Protein AF-A0A954XUI4-F1 (afdb_monomer_lite)

Sequence (67 aa):
MLSRRILQVASWLSLAALIGPPTAFLAGRMELDAMKIWMLVATVTWFIVTPLWMGREKPHDAASEAA

Structure (mmCIF, N/CA/C/O backbone):
data_AF-A0A954XUI4-F1
#
_entry.id   AF-A0A954XUI4-F1
#
loop_
_atom_site.group_PDB
_atom_site.id
_atom_site.type_symbol
_atom_site.label_atom_id
_atom_site.label_alt_id
_atom_site.label_comp_id
_atom_site.label_asym_id
_atom_site.label_entity_id
_atom_site.label_seq_id
_atom_site.pdbx_PDB_ins_code
_atom_site.Cartn_x
_atom_site.Cartn_y
_atom_site.Cartn_z
_atom_site.occupancy
_atom_site.B_iso_or_equiv
_atom_site.auth_seq_id
_atom_site.auth_comp_id
_atom_site.auth_asym_id
_atom_site.auth_atom_id
_atom_site.pdbx_PDB_model_num
ATOM 1 N N . MET A 1 1 ? 3.892 -9.641 -25.471 1.00 48.50 1 MET A N 1
ATOM 2 C CA . MET A 1 1 ? 2.893 -10.123 -24.483 1.00 48.50 1 MET A CA 1
ATOM 3 C C . MET A 1 1 ? 3.280 -9.894 -23.012 1.00 48.50 1 MET A C 1
ATOM 5 O O . MET A 1 1 ? 2.377 -9.703 -22.208 1.00 48.50 1 MET A O 1
ATOM 9 N N . LEU A 1 2 ? 4.573 -9.844 -22.645 1.00 53.34 2 LEU A N 1
ATOM 10 C CA . LEU A 1 2 ? 5.037 -9.682 -21.250 1.00 53.34 2 LEU A CA 1
ATOM 11 C C . LEU A 1 2 ? 4.543 -8.392 -20.547 1.00 53.34 2 LEU A C 1
ATOM 13 O O . LEU A 1 2 ? 4.181 -8.427 -19.378 1.00 53.34 2 LEU A O 1
ATOM 17 N N . SER A 1 3 ? 4.439 -7.275 -21.278 1.00 61.06 3 SER A N 1
ATOM 18 C CA . SER A 1 3 ? 4.025 -5.964 -20.736 1.00 61.06 3 SER A CA 1
ATOM 19 C C . SER A 1 3 ? 2.594 -5.951 -20.193 1.00 61.06 3 SER A C 1
ATOM 21 O O . SER A 1 3 ? 2.343 -5.394 -19.133 1.00 61.06 3 SER A O 1
ATOM 23 N N . ARG A 1 4 ? 1.662 -6.628 -20.877 1.00 67.44 4 ARG A N 1
ATOM 24 C CA . ARG A 1 4 ? 0.267 -6.736 -20.426 1.00 67.44 4 ARG A CA 1
ATOM 25 C C . ARG A 1 4 ? 0.154 -7.491 -19.104 1.00 67.44 4 ARG A C 1
ATOM 27 O O . ARG A 1 4 ? -0.622 -7.080 -18.254 1.00 67.44 4 ARG A O 1
ATOM 34 N N . ARG A 1 5 ? 0.942 -8.560 -18.921 1.00 75.56 5 ARG A N 1
ATOM 35 C CA . ARG A 1 5 ? 0.914 -9.358 -17.685 1.00 75.56 5 ARG A CA 1
ATOM 36 C C . ARG A 1 5 ? 1.432 -8.574 -16.483 1.00 75.56 5 ARG A C 1
ATOM 38 O O . ARG A 1 5 ? 0.826 -8.660 -15.427 1.00 75.56 5 ARG A O 1
ATOM 45 N N . ILE A 1 6 ? 2.497 -7.788 -16.652 1.00 74.25 6 ILE A N 1
ATOM 46 C CA . ILE A 1 6 ? 3.040 -6.941 -15.577 1.00 74.25 6 ILE A CA 1
ATOM 47 C C . ILE A 1 6 ? 1.999 -5.905 -15.138 1.00 74.25 6 ILE A C 1
ATOM 49 O O . ILE A 1 6 ? 1.735 -5.780 -13.946 1.00 74.25 6 ILE A O 1
ATOM 53 N N . LEU A 1 7 ? 1.342 -5.234 -16.092 1.00 73.69 7 LEU A N 1
ATOM 54 C CA . LEU A 1 7 ? 0.261 -4.289 -15.789 1.00 73.69 7 LEU A CA 1
ATOM 55 C C . LEU A 1 7 ? -0.937 -4.973 -15.111 1.00 73.69 7 LEU A C 1
ATOM 57 O O . LEU A 1 7 ? -1.500 -4.424 -14.169 1.00 73.69 7 LEU A O 1
ATOM 61 N N . GLN A 1 8 ? -1.313 -6.178 -15.548 1.00 76.25 8 GLN A N 1
ATOM 62 C CA . GLN A 1 8 ? -2.392 -6.947 -14.922 1.00 76.25 8 GLN A CA 1
ATOM 63 C C . GLN A 1 8 ? -2.064 -7.317 -13.475 1.00 76.25 8 GLN A C 1
ATOM 65 O O . GLN A 1 8 ? -2.884 -7.090 -12.592 1.00 76.25 8 GLN A O 1
ATOM 70 N N . VAL A 1 9 ? -0.864 -7.844 -13.221 1.00 81.69 9 VAL A N 1
ATOM 71 C CA . VAL A 1 9 ? -0.422 -8.208 -11.868 1.00 81.69 9 VAL A CA 1
ATOM 72 C C . VAL A 1 9 ? -0.363 -6.970 -10.971 1.00 81.69 9 VAL A C 1
ATOM 74 O O . VAL A 1 9 ? -0.869 -7.013 -9.855 1.00 81.69 9 VAL A O 1
ATOM 77 N N . ALA A 1 10 ? 0.161 -5.848 -11.471 1.00 78.94 10 ALA A N 1
ATOM 78 C CA . ALA A 1 10 ? 0.184 -4.585 -10.736 1.00 78.94 10 ALA A CA 1
ATOM 79 C C . ALA A 1 10 ? -1.226 -4.087 -10.374 1.00 78.94 10 ALA A C 1
ATOM 81 O O . ALA A 1 10 ? -1.456 -3.667 -9.242 1.00 78.94 10 ALA A O 1
ATOM 82 N N . SER A 1 11 ? -2.178 -4.187 -11.308 1.00 77.94 11 SER A N 1
ATOM 83 C CA . SER A 1 11 ? -3.576 -3.786 -11.108 1.00 77.94 11 SER A CA 1
ATOM 84 C C . SER A 1 11 ? -4.292 -4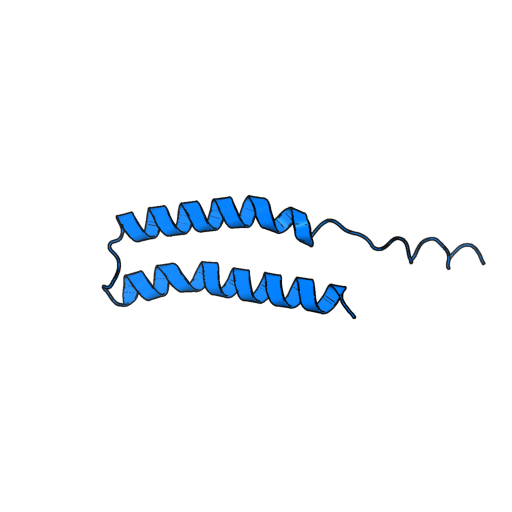.664 -10.070 1.00 77.94 11 SER A C 1
ATOM 86 O O . SER A 1 11 ? -4.997 -4.162 -9.196 1.00 77.94 11 SER A O 1
ATOM 88 N N . TRP A 1 12 ? -4.048 -5.978 -10.095 1.00 81.75 12 TRP A N 1
ATOM 89 C CA . TRP A 1 12 ? -4.571 -6.902 -9.084 1.00 81.75 12 TRP A CA 1
ATOM 90 C C . TRP A 1 12 ? -3.963 -6.659 -7.698 1.00 81.75 12 TRP A C 1
ATOM 92 O O . TRP A 1 12 ? -4.680 -6.699 -6.698 1.00 81.75 12 TRP A O 1
ATOM 102 N N . LEU A 1 13 ? -2.665 -6.349 -7.627 1.00 82.50 13 LEU A N 1
ATOM 103 C CA . LEU A 1 13 ? -2.000 -5.984 -6.374 1.00 82.50 13 LEU A CA 1
ATOM 104 C C . LEU A 1 13 ? -2.543 -4.671 -5.791 1.00 82.50 13 LEU A C 1
ATOM 106 O O . LEU A 1 13 ? -2.702 -4.582 -4.576 1.00 82.50 13 LEU A O 1
ATOM 110 N N . SER A 1 14 ? -2.892 -3.683 -6.626 1.00 78.31 14 SER A N 1
ATOM 111 C CA . 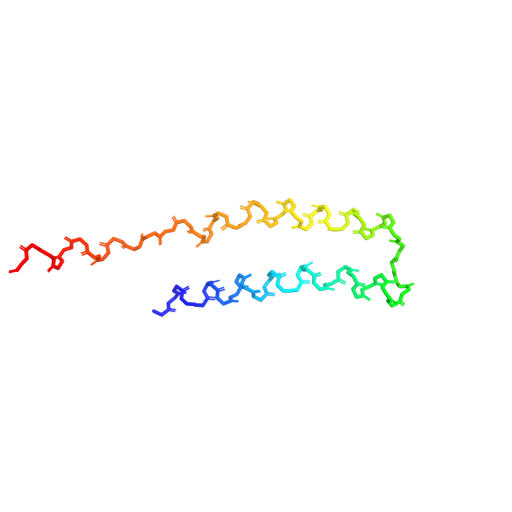SER A 1 14 ? -3.535 -2.435 -6.159 1.00 78.31 14 SER A CA 1
ATOM 112 C C . SER A 1 14 ? -4.882 -2.714 -5.541 1.00 78.31 14 SER A C 1
ATOM 114 O O . SER A 1 14 ? -5.198 -2.214 -4.466 1.00 78.31 14 SER A O 1
ATOM 116 N N . LEU A 1 15 ? -5.674 -3.521 -6.240 1.00 83.94 15 LEU A N 1
ATOM 117 C CA . LEU A 1 15 ? -7.017 -3.859 -5.818 1.00 83.94 15 LEU A CA 1
ATOM 118 C C . LEU A 1 15 ? -6.988 -4.592 -4.471 1.00 83.94 15 LEU A C 1
ATOM 120 O O . LEU A 1 15 ? -7.725 -4.233 -3.559 1.00 83.94 15 LEU A O 1
ATOM 124 N N . ALA A 1 16 ? -6.079 -5.557 -4.310 1.00 83.31 16 ALA A N 1
ATOM 125 C CA . ALA A 1 16 ? -5.893 -6.267 -3.049 1.00 83.31 16 ALA A CA 1
ATOM 126 C C . ALA A 1 16 ? -5.413 -5.340 -1.918 1.00 83.31 16 ALA A C 1
ATOM 128 O O . ALA A 1 16 ? -5.928 -5.422 -0.803 1.00 83.31 16 ALA A O 1
ATOM 129 N N . ALA A 1 17 ? -4.470 -4.437 -2.202 1.00 78.06 17 ALA A N 1
ATOM 130 C CA . ALA A 1 17 ? -3.942 -3.493 -1.219 1.00 78.06 17 ALA A CA 1
ATOM 131 C C . ALA A 1 17 ? -4.988 -2.464 -0.752 1.00 78.06 17 ALA A C 1
ATOM 133 O O . ALA A 1 17 ? -5.009 -2.122 0.428 1.00 78.06 17 ALA A O 1
ATOM 134 N N . LEU A 1 18 ? -5.875 -2.000 -1.642 1.00 79.94 18 LEU A N 1
ATOM 135 C CA . LEU A 1 18 ? -6.961 -1.081 -1.282 1.00 79.94 18 LEU A CA 1
ATOM 136 C C . LEU A 1 18 ? -8.122 -1.774 -0.564 1.00 79.94 18 LEU A C 1
ATOM 138 O O . LEU A 1 18 ? -8.740 -1.168 0.305 1.00 79.94 18 LEU A O 1
ATOM 142 N N . ILE A 1 19 ? -8.440 -3.020 -0.923 1.00 85.12 19 ILE A N 1
ATOM 143 C CA . ILE A 1 19 ? -9.608 -3.722 -0.376 1.00 85.12 19 ILE A CA 1
ATOM 144 C C . ILE A 1 19 ? -9.272 -4.446 0.934 1.00 85.12 19 ILE A C 1
ATOM 146 O O . ILE A 1 19 ? -10.107 -4.493 1.835 1.00 85.12 19 ILE A O 1
ATOM 150 N N . GLY A 1 20 ? -8.061 -4.982 1.095 1.00 82.94 20 GLY A N 1
ATOM 151 C CA . GLY A 1 20 ? -7.682 -5.801 2.253 1.00 82.94 20 GLY A CA 1
ATOM 152 C C . GLY A 1 20 ? -7.926 -5.134 3.620 1.00 82.94 20 GLY A C 1
ATOM 153 O O . GLY A 1 20 ? -8.696 -5.680 4.416 1.00 82.94 20 GLY A O 1
ATOM 154 N N . PRO A 1 21 ? -7.326 -3.960 3.905 1.00 77.44 21 PRO A N 1
ATOM 155 C CA . PRO A 1 21 ? -7.427 -3.316 5.217 1.00 77.44 21 PRO A CA 1
ATOM 156 C C . PRO A 1 21 ? -8.857 -2.883 5.597 1.00 77.44 21 PRO A C 1
ATOM 158 O O . PRO A 1 21 ? -9.286 -3.220 6.703 1.00 77.44 21 PRO A O 1
ATOM 161 N N . PRO A 1 22 ? -9.646 -2.231 4.712 1.00 78.88 22 PRO A N 1
ATOM 162 C CA . PRO A 1 22 ? -11.035 -1.884 5.015 1.00 78.88 22 PRO A CA 1
ATOM 163 C C . PRO A 1 22 ? -11.908 -3.110 5.285 1.00 78.88 22 PRO A C 1
ATOM 165 O O . PRO A 1 22 ? -12.722 -3.094 6.203 1.00 78.88 22 PRO A O 1
ATOM 168 N N . THR A 1 23 ? -11.717 -4.198 4.531 1.00 83.50 23 THR A N 1
ATOM 169 C CA . THR A 1 23 ? -12.510 -5.425 4.715 1.00 83.50 23 THR A CA 1
ATOM 170 C C . THR A 1 23 ? -12.175 -6.110 6.042 1.00 83.50 23 THR A C 1
ATOM 172 O O . THR A 1 23 ? -13.067 -6.602 6.730 1.00 83.50 23 THR A O 1
ATOM 175 N N . ALA A 1 24 ? -10.898 -6.108 6.439 1.00 81.81 24 ALA A N 1
ATOM 176 C CA . ALA A 1 24 ? -10.457 -6.636 7.729 1.00 81.81 24 ALA A CA 1
ATOM 177 C C . ALA A 1 24 ? -10.974 -5.801 8.915 1.00 81.81 24 ALA A C 1
ATOM 179 O O . ALA A 1 24 ? -11.375 -6.371 9.933 1.00 81.81 24 ALA A O 1
ATOM 180 N N . PHE A 1 25 ? -11.013 -4.473 8.766 1.00 84.06 25 PHE A N 1
ATOM 181 C CA . PHE A 1 25 ? -11.596 -3.556 9.746 1.00 84.06 25 PHE A CA 1
ATOM 182 C C . PHE A 1 25 ? -13.112 -3.755 9.886 1.00 84.06 25 PHE A C 1
ATOM 184 O O . PHE A 1 25 ? -13.602 -3.956 10.995 1.00 84.06 25 PHE A O 1
ATOM 191 N N . LEU A 1 26 ? -13.857 -3.804 8.772 1.00 83.06 26 LEU A N 1
ATOM 192 C CA . LEU A 1 26 ? -15.309 -4.046 8.787 1.00 83.06 26 LEU A CA 1
ATOM 193 C C . LEU A 1 26 ? -15.687 -5.414 9.372 1.00 83.06 26 LEU A C 1
ATOM 195 O O . LEU A 1 26 ? -16.741 -5.546 9.986 1.00 83.06 26 LEU A O 1
ATOM 199 N N . ALA A 1 27 ? -14.833 -6.427 9.218 1.00 87.62 27 ALA A N 1
ATOM 200 C CA . ALA A 1 27 ? -15.036 -7.742 9.823 1.00 87.62 27 ALA A CA 1
ATOM 201 C C . ALA A 1 27 ? -14.789 -7.769 11.348 1.00 87.62 27 ALA A C 1
ATOM 203 O O . ALA A 1 27 ? -14.853 -8.842 11.948 1.00 87.62 27 ALA A O 1
ATOM 204 N N . GLY A 1 28 ? -14.443 -6.633 11.967 1.00 82.25 28 GLY A N 1
ATOM 205 C CA . GLY A 1 28 ? -14.093 -6.540 13.387 1.00 82.25 28 GLY A CA 1
ATOM 206 C C . GLY A 1 28 ? -12.787 -7.256 13.746 1.00 82.25 28 GLY A C 1
ATOM 207 O O . GLY A 1 28 ? -12.523 -7.504 14.918 1.00 82.25 28 GLY A O 1
ATOM 208 N N . ARG A 1 29 ? -11.970 -7.624 12.747 1.00 80.56 29 ARG A N 1
ATOM 209 C CA . ARG A 1 29 ? -10.708 -8.363 12.939 1.00 80.56 29 ARG A CA 1
ATOM 210 C C . ARG A 1 29 ? -9.486 -7.458 13.056 1.00 80.56 29 ARG A C 1
ATOM 212 O O . ARG A 1 29 ? -8.373 -7.954 13.208 1.00 80.56 29 ARG A O 1
ATOM 219 N N . MET A 1 30 ? -9.675 -6.149 12.938 1.00 80.19 30 MET A N 1
ATOM 220 C CA . MET A 1 30 ? -8.606 -5.164 12.985 1.00 80.19 30 MET A CA 1
ATOM 221 C C . MET A 1 30 ? -9.129 -3.894 13.647 1.00 80.19 30 MET A C 1
ATOM 223 O O . MET A 1 30 ? -10.192 -3.401 13.278 1.00 80.19 30 MET A O 1
ATOM 227 N N . GLU A 1 31 ? -8.386 -3.363 14.615 1.00 85.44 31 GLU A N 1
ATOM 228 C CA . GLU A 1 31 ? -8.700 -2.060 15.200 1.00 85.44 31 GLU A CA 1
ATOM 229 C C . GLU A 1 31 ? -8.359 -0.917 14.240 1.00 85.44 31 GLU A C 1
ATOM 231 O O . GLU A 1 31 ? -7.518 -1.051 13.345 1.00 85.44 31 GLU A O 1
ATOM 236 N N . LEU A 1 32 ? -9.001 0.235 14.447 1.00 83.50 32 LEU A N 1
ATOM 237 C CA . LEU A 1 32 ? -8.855 1.409 13.586 1.00 83.50 32 LEU A CA 1
ATOM 238 C C . LEU A 1 32 ? -7.390 1.860 13.473 1.00 83.50 32 LEU A C 1
ATOM 240 O O . LEU A 1 32 ? -6.932 2.209 12.386 1.00 83.50 32 LEU A O 1
ATOM 244 N N . ASP A 1 33 ? -6.643 1.832 14.577 1.00 86.88 33 ASP A N 1
ATOM 245 C CA . ASP A 1 33 ? -5.244 2.267 14.584 1.00 86.88 33 ASP A CA 1
ATOM 246 C C . ASP A 1 33 ? -4.323 1.281 13.859 1.00 86.88 33 ASP A C 1
ATOM 248 O O . ASP A 1 33 ? -3.460 1.703 13.087 1.00 86.88 33 ASP A O 1
ATOM 252 N N . ALA A 1 34 ? -4.572 -0.025 13.986 1.00 85.06 34 ALA A N 1
ATOM 253 C CA . ALA A 1 34 ? -3.876 -1.034 13.193 1.00 85.06 34 ALA A CA 1
ATOM 254 C C . ALA A 1 34 ? -4.184 -0.880 11.692 1.00 85.06 34 ALA A C 1
ATOM 256 O O . ALA A 1 34 ? -3.267 -0.936 10.873 1.00 85.06 34 ALA A O 1
ATOM 257 N N . MET A 1 35 ? -5.445 -0.613 11.322 1.00 86.50 35 MET A N 1
ATOM 258 C CA . MET A 1 35 ? -5.839 -0.359 9.931 1.00 86.50 35 MET A CA 1
ATOM 259 C C . MET A 1 35 ? -5.101 0.850 9.350 1.00 86.50 35 MET A C 1
ATOM 261 O O . MET A 1 35 ? -4.573 0.760 8.243 1.00 86.50 35 MET A O 1
ATOM 265 N N . LYS A 1 36 ? -5.022 1.966 10.087 1.00 85.81 36 LYS A N 1
ATOM 266 C CA . LYS A 1 36 ? -4.298 3.170 9.645 1.00 85.81 36 LYS A CA 1
ATOM 267 C C . LYS A 1 36 ? -2.826 2.873 9.368 1.00 85.81 36 LYS A C 1
ATOM 269 O O . LYS A 1 36 ? -2.319 3.284 8.327 1.00 85.81 36 LYS A O 1
ATOM 274 N N . ILE A 1 37 ? -2.154 2.143 10.263 1.00 89.00 37 ILE A N 1
ATOM 275 C CA . ILE A 1 37 ? -0.748 1.757 10.078 1.00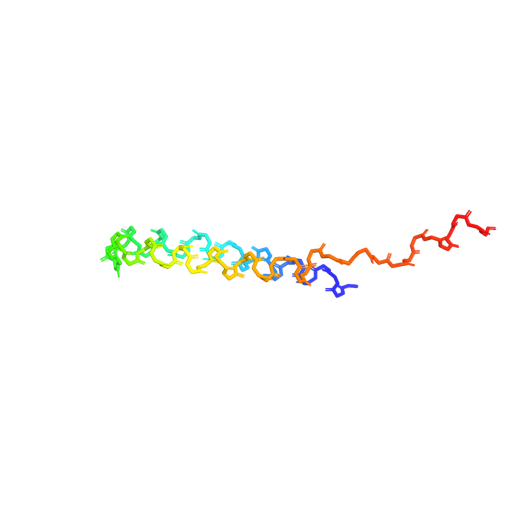 89.00 37 ILE A CA 1
ATOM 276 C C . ILE A 1 37 ? -0.604 0.868 8.841 1.00 89.00 37 ILE A C 1
ATOM 278 O O . ILE A 1 37 ? 0.250 1.129 7.996 1.00 89.00 37 ILE A O 1
ATOM 282 N N . TRP A 1 38 ? -1.468 -0.137 8.686 1.00 85.50 38 TRP A N 1
ATOM 283 C CA . TRP A 1 38 ? -1.447 -1.021 7.520 1.00 85.50 38 TRP A CA 1
A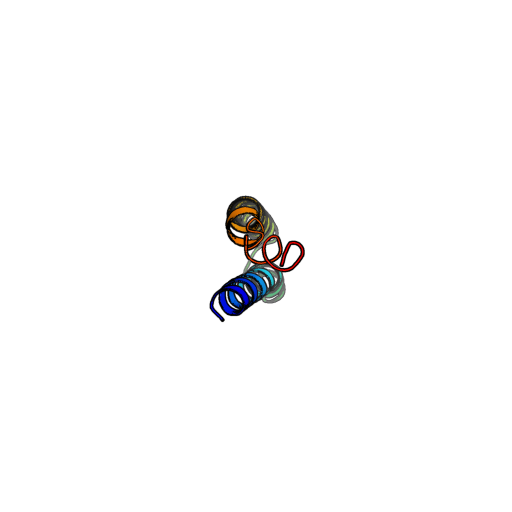TOM 284 C C . TRP A 1 38 ? -1.686 -0.274 6.208 1.00 85.50 38 TRP A C 1
ATOM 286 O O . TRP A 1 38 ? -0.969 -0.511 5.238 1.00 85.50 38 TRP A O 1
ATOM 296 N N . MET A 1 39 ? -2.635 0.664 6.175 1.00 85.38 39 MET A N 1
ATOM 297 C CA . MET A 1 39 ? -2.877 1.512 5.007 1.00 85.38 39 MET A CA 1
ATOM 298 C C . MET A 1 39 ? -1.692 2.426 4.701 1.00 85.38 39 MET A C 1
ATOM 300 O O . MET A 1 39 ? -1.348 2.604 3.532 1.00 85.38 39 MET A O 1
ATOM 304 N N . LEU A 1 40 ? -1.039 2.977 5.727 1.00 88.50 40 LEU A N 1
ATOM 305 C CA . LEU A 1 40 ? 0.148 3.807 5.555 1.00 88.50 40 LEU A CA 1
ATOM 306 C C . LEU A 1 40 ? 1.296 2.996 4.945 1.00 88.50 40 LEU A C 1
ATOM 308 O O . LEU A 1 40 ? 1.855 3.404 3.929 1.00 88.50 40 LEU A O 1
ATOM 312 N N . VAL A 1 41 ? 1.602 1.823 5.510 1.00 89.25 41 VAL A N 1
ATOM 313 C CA . VAL A 1 41 ? 2.645 0.926 4.988 1.00 89.25 41 VAL A CA 1
ATOM 314 C C . VAL A 1 41 ? 2.319 0.503 3.558 1.00 89.25 41 VAL A C 1
ATOM 316 O O . VAL A 1 41 ? 3.171 0.633 2.683 1.00 89.25 41 VAL A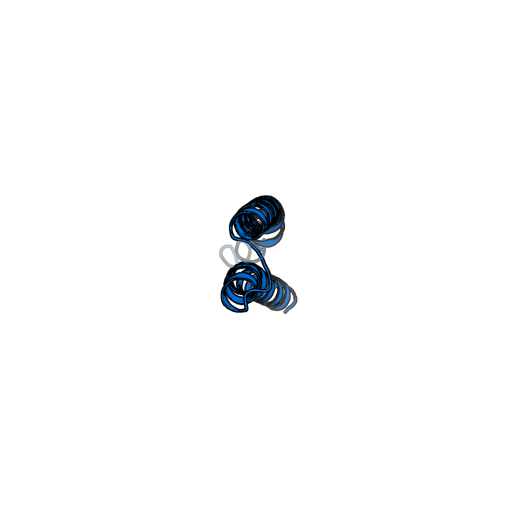 O 1
ATOM 319 N N . ALA A 1 42 ? 1.080 0.081 3.289 1.00 85.12 42 ALA A N 1
ATOM 320 C CA . ALA A 1 42 ? 0.646 -0.302 1.948 1.00 85.12 42 ALA A CA 1
ATOM 321 C C . ALA A 1 42 ? 0.809 0.846 0.940 1.00 85.12 42 ALA A C 1
ATOM 323 O O . ALA A 1 42 ? 1.274 0.616 -0.173 1.00 85.12 42 ALA A O 1
ATOM 324 N N . THR A 1 43 ? 0.497 2.082 1.339 1.00 85.62 43 THR A N 1
ATOM 325 C CA . THR A 1 43 ? 0.656 3.276 0.495 1.00 85.62 43 THR A CA 1
ATOM 326 C C . THR A 1 43 ? 2.126 3.584 0.223 1.00 85.62 43 THR A C 1
ATOM 328 O O . THR A 1 43 ? 2.490 3.848 -0.919 1.00 85.62 43 THR A O 1
ATOM 331 N N . VAL A 1 44 ? 2.996 3.510 1.235 1.00 90.50 44 VAL A N 1
ATOM 332 C CA . VAL A 1 44 ? 4.444 3.721 1.065 1.00 90.50 44 VAL A CA 1
ATOM 333 C C . VAL A 1 44 ? 5.041 2.651 0.151 1.00 90.50 44 VAL A C 1
ATOM 335 O O . VAL A 1 44 ? 5.748 2.976 -0.802 1.00 90.50 44 VAL A O 1
ATOM 338 N N . THR A 1 45 ? 4.718 1.376 0.385 1.00 85.50 45 THR A N 1
ATOM 339 C CA . THR A 1 45 ? 5.143 0.272 -0.482 1.00 85.50 45 THR A CA 1
ATOM 340 C C . THR A 1 45 ? 4.637 0.476 -1.906 1.00 85.50 45 THR A C 1
ATOM 342 O O . THR A 1 45 ? 5.416 0.384 -2.849 1.00 85.50 45 THR A O 1
ATOM 345 N N . TRP A 1 46 ? 3.360 0.823 -2.078 1.00 81.38 46 TRP A N 1
ATOM 346 C CA . TRP A 1 46 ? 2.781 1.147 -3.379 1.00 81.38 46 TRP A CA 1
ATOM 347 C C . TRP A 1 46 ? 3.564 2.252 -4.089 1.00 81.38 46 TRP A C 1
ATOM 349 O O . TRP A 1 46 ? 3.895 2.106 -5.264 1.00 81.38 46 TRP A O 1
ATOM 359 N N . PHE A 1 47 ? 3.909 3.327 -3.382 1.00 83.62 47 PHE A N 1
ATOM 360 C CA . PHE A 1 47 ? 4.637 4.462 -3.945 1.00 83.62 47 PHE A CA 1
ATOM 361 C C . PHE A 1 47 ? 6.042 4.084 -4.434 1.00 83.62 47 PHE A C 1
ATOM 363 O O . PHE A 1 47 ? 6.502 4.618 -5.437 1.00 83.62 47 PHE A O 1
ATOM 370 N N . ILE A 1 48 ? 6.703 3.133 -3.768 1.00 85.31 48 ILE A N 1
ATOM 371 C CA . ILE A 1 48 ? 8.015 2.610 -4.176 1.00 85.31 48 ILE A CA 1
ATOM 372 C C . ILE A 1 48 ? 7.881 1.675 -5.382 1.00 85.31 48 ILE A C 1
ATOM 374 O O . ILE A 1 48 ? 8.676 1.747 -6.316 1.00 85.31 48 ILE A O 1
ATOM 378 N N . VAL A 1 49 ? 6.881 0.789 -5.378 1.00 80.06 49 VAL A N 1
ATOM 379 C CA . VAL A 1 49 ? 6.762 -0.259 -6.402 1.00 80.06 49 VAL A CA 1
ATOM 380 C C . VAL A 1 49 ? 6.129 0.277 -7.698 1.00 80.06 49 VAL A C 1
ATOM 382 O O . VAL A 1 49 ? 6.554 -0.114 -8.782 1.00 80.06 49 VAL A O 1
ATOM 385 N N . THR A 1 50 ? 5.188 1.224 -7.622 1.00 77.00 50 THR A N 1
ATOM 386 C CA . THR A 1 50 ? 4.481 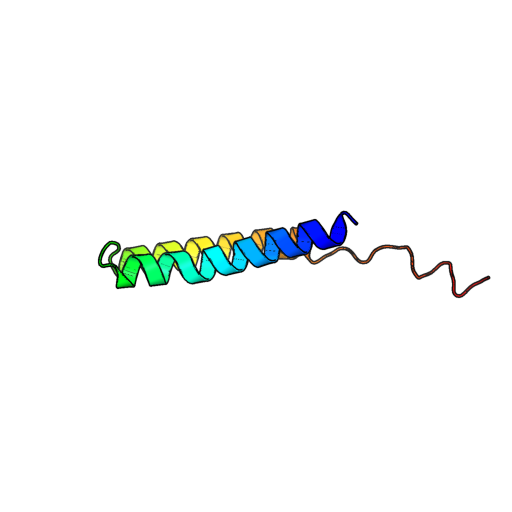1.810 -8.784 1.00 77.00 50 THR A CA 1
ATOM 387 C C . THR A 1 50 ? 5.382 2.356 -9.890 1.00 77.00 50 THR A C 1
ATOM 389 O O . THR A 1 50 ? 5.206 1.959 -11.048 1.00 77.00 50 THR A O 1
ATOM 392 N N . PRO A 1 51 ? 6.371 3.220 -9.603 1.00 75.06 51 PRO A N 1
ATOM 393 C CA . PRO A 1 51 ? 7.253 3.736 -10.645 1.00 75.06 51 PRO A CA 1
ATOM 394 C C . PRO A 1 51 ? 8.109 2.638 -11.297 1.00 75.06 51 PRO A C 1
ATOM 396 O O . PRO A 1 51 ? 8.471 2.772 -12.464 1.00 75.06 51 PRO A O 1
ATOM 399 N N . LEU A 1 52 ? 8.376 1.521 -10.605 1.00 74.12 52 LEU A N 1
ATOM 400 C CA . LEU A 1 52 ? 9.197 0.424 -11.135 1.00 74.12 52 LEU A CA 1
ATOM 401 C C . LEU A 1 52 ? 8.535 -0.320 -12.304 1.00 74.12 52 LEU A C 1
ATOM 403 O O . LEU A 1 52 ? 9.241 -0.894 -13.132 1.00 74.12 52 LEU A O 1
ATOM 407 N N . TRP A 1 53 ? 7.201 -0.317 -12.405 1.00 69.75 53 TRP A N 1
ATOM 408 C CA . TRP A 1 53 ? 6.493 -0.934 -13.536 1.00 69.75 53 TRP A CA 1
ATOM 409 C C . TRP A 1 53 ? 5.894 0.080 -14.518 1.00 69.75 53 TRP A C 1
ATOM 411 O O . TRP A 1 53 ? 5.631 -0.281 -15.666 1.00 69.75 53 TRP A O 1
ATOM 421 N N . MET A 1 54 ? 5.652 1.322 -14.084 1.00 68.50 54 MET A N 1
ATOM 422 C CA . MET A 1 54 ? 4.966 2.349 -14.880 1.00 68.50 54 MET A CA 1
ATOM 423 C C . MET A 1 54 ? 5.917 3.142 -15.802 1.00 68.50 54 MET A C 1
ATOM 425 O O . MET A 1 54 ? 5.452 3.864 -16.675 1.00 68.50 54 MET A O 1
ATOM 429 N N . GLY A 1 55 ? 7.238 2.971 -15.663 1.00 62.28 55 GLY A N 1
ATOM 430 C CA . GLY A 1 55 ? 8.256 3.815 -16.304 1.00 62.28 55 GLY A CA 1
ATOM 431 C C . GLY A 1 55 ? 9.034 3.235 -17.493 1.00 62.28 55 GLY A C 1
ATOM 432 O O . GLY A 1 55 ? 10.216 3.536 -17.614 1.00 62.28 55 GLY A O 1
ATOM 433 N N . ARG A 1 56 ? 8.452 2.411 -18.377 1.00 57.03 56 ARG A N 1
ATOM 434 C CA . ARG A 1 56 ? 9.142 2.052 -19.638 1.00 57.03 56 ARG A CA 1
ATOM 435 C C . ARG A 1 56 ? 8.251 2.189 -20.866 1.00 57.03 56 ARG A C 1
ATOM 437 O O . ARG A 1 56 ? 7.532 1.256 -21.224 1.00 57.03 56 ARG A O 1
ATOM 444 N N . GLU A 1 57 ? 8.390 3.324 -21.546 1.00 58.25 57 GLU A N 1
ATOM 445 C CA . GLU A 1 57 ? 8.143 3.418 -22.983 1.00 58.25 57 GLU A CA 1
ATOM 446 C C . GLU A 1 57 ? 8.998 2.355 -23.681 1.00 58.25 57 GLU A C 1
ATOM 448 O O . GLU A 1 57 ? 10.191 2.195 -23.404 1.00 58.25 57 GLU A O 1
ATOM 453 N N . LYS A 1 58 ? 8.374 1.546 -24.537 1.00 57.28 58 LYS A N 1
ATOM 454 C CA . LYS A 1 58 ? 9.126 0.629 -25.389 1.00 57.28 58 LYS A CA 1
ATOM 455 C C . LYS A 1 58 ? 9.767 1.450 -26.505 1.00 57.28 58 LYS A C 1
ATOM 457 O O . LYS A 1 58 ? 9.022 2.110 -27.218 1.00 57.28 58 LYS A O 1
ATOM 462 N N . PRO A 1 59 ? 11.080 1.324 -26.754 1.00 51.78 59 PRO A N 1
ATOM 463 C CA . PRO A 1 59 ? 11.746 1.995 -27.873 1.00 51.78 59 PRO A CA 1
ATOM 464 C C . PRO A 1 59 ? 11.344 1.500 -29.284 1.00 51.78 59 PRO A C 1
ATOM 466 O O . PRO A 1 59 ? 12.164 1.565 -30.190 1.00 51.78 59 PRO A O 1
ATOM 469 N N . HIS A 1 60 ? 10.141 0.951 -29.503 1.00 56.62 60 HIS A N 1
ATOM 470 C CA . HIS A 1 60 ? 9.774 0.337 -30.791 1.00 56.62 60 HIS A CA 1
ATOM 471 C C . HIS A 1 60 ? 9.061 1.291 -31.771 1.00 56.62 60 HIS A C 1
ATOM 473 O O . HIS A 1 60 ? 8.921 0.948 -32.939 1.00 56.62 60 HIS A O 1
ATOM 479 N N . ASP A 1 61 ? 8.656 2.495 -31.365 1.00 57.12 61 ASP A N 1
ATOM 480 C CA . ASP A 1 61 ? 7.814 3.329 -32.243 1.00 57.12 61 ASP A CA 1
ATOM 481 C C . ASP A 1 61 ? 8.604 4.384 -33.047 1.00 57.12 61 ASP A C 1
ATOM 483 O O . ASP A 1 61 ? 8.113 4.878 -34.054 1.00 57.12 61 ASP A O 1
ATOM 487 N N . ALA A 1 62 ? 9.876 4.643 -32.713 1.00 55.44 62 ALA A N 1
ATOM 488 C CA . ALA A 1 62 ? 10.702 5.649 -33.401 1.00 55.44 62 ALA A CA 1
ATOM 489 C C . ALA A 1 62 ? 11.298 5.191 -34.752 1.00 55.44 62 ALA A C 1
ATOM 491 O O . ALA A 1 62 ? 11.790 6.014 -35.518 1.00 55.44 62 ALA A O 1
ATOM 492 N N . ALA A 1 63 ? 11.295 3.886 -35.053 1.00 57.88 63 ALA A N 1
ATOM 493 C CA . ALA A 1 63 ? 11.934 3.345 -36.259 1.00 57.88 63 ALA A CA 1
ATOM 494 C C . ALA A 1 63 ? 10.978 3.176 -37.455 1.00 57.88 63 ALA A C 1
ATOM 496 O O . ALA A 1 63 ? 11.452 2.935 -38.561 1.00 57.88 63 ALA A O 1
ATOM 497 N N . SER A 1 64 ? 9.655 3.294 -37.258 1.00 55.44 64 SER A N 1
ATOM 498 C CA . SER A 1 64 ? 8.672 3.131 -38.348 1.00 55.44 64 SER A CA 1
ATOM 499 C C . SER A 1 64 ? 8.267 4.436 -39.042 1.00 55.44 64 SER A C 1
ATOM 501 O O . SER A 1 64 ? 7.636 4.384 -40.087 1.00 55.44 64 SER A O 1
ATOM 503 N N . GLU A 1 65 ? 8.658 5.595 -38.500 1.00 58.44 65 GLU A N 1
ATOM 504 C CA . GLU A 1 65 ? 8.401 6.911 -39.117 1.00 58.44 65 GLU A CA 1
ATOM 505 C C . GLU A 1 65 ? 9.536 7.390 -40.043 1.00 58.44 65 GLU A C 1
ATOM 507 O O . GLU A 1 65 ? 9.413 8.441 -40.666 1.00 58.44 65 GLU A O 1
ATOM 512 N N . ALA A 1 66 ? 10.638 6.637 -40.153 1.00 55.47 66 ALA A N 1
ATOM 513 C CA . ALA A 1 66 ? 11.812 7.012 -40.951 1.00 55.47 66 ALA A CA 1
ATOM 514 C C . ALA A 1 66 ? 12.113 6.067 -42.138 1.00 55.47 66 ALA A C 1
ATOM 516 O O . ALA A 1 66 ? 13.185 6.188 -42.733 1.00 55.47 66 ALA A O 1
ATOM 517 N N . ALA A 1 67 ? 11.209 5.135 -42.470 1.00 47.12 67 ALA A N 1
ATOM 518 C CA . ALA A 1 67 ? 11.336 4.188 -43.588 1.00 47.12 67 ALA A CA 1
ATOM 519 C C . ALA A 1 67 ? 10.213 4.387 -44.611 1.00 47.12 67 ALA A C 1
ATOM 521 O O . ALA A 1 67 ? 10.518 4.324 -45.823 1.00 47.12 67 ALA A O 1
#

Foldseek 3Di:
DVLVVLVVVLVVLVVCLVCVLVVCVVVVNDDPVRSVVSNVVSVVVNVVVVCVSVPDDDPPPPPPVPD

Radius of gyration: 17.91 Å; chains: 1; bounding box: 27×17×59 Å

pLDDT: mean 75.32, std 11.99, range [47.12, 90.5]

Secondary structure (DSSP, 8-state):
-HHHHHHHHHHHHHHHHHHHHHHHHHTTSS-HHHHHHHHHHHHHHHHHHHHHHH----TTSTTSS--